Protein AF-A0A356B520-F1 (afdb_monomer_lite)

Foldseek 3Di:
DDPPDPCPVDPPPPDDPVNVVVVVVVVVVVVVVVVVVVVLVVVLVVLLVVLVVCCVPDVVSSVVSVVVSVVSVVVVVVVVVVVVVVVVVVD

Secondary structure (DSSP, 8-state):
------TTSSPPP---HHHHHHHHHHHHHHHHHHHHHHHHHHHHHHHHHHHHHHTTT-HHHHHHHHHHHHHHHHHHHHHHHHHHHHHHH--

Radius of gyration: 23.15 Å; chains: 1; bounding box: 36×31×68 Å

Sequence (91 aa):
MNTIYNFEAVQPPALSEKMLQIELKRRKTQRQTTLVAIAGVITQLCMLLISILLLPVNITLAIIGFAYVCVSLSGSSVIMIVFTQKRRSFV

Structure (mmCIF, N/CA/C/O backbone):
data_AF-A0A356B520-F1
#
_entry.id   AF-A0A356B520-F1
#
loop_
_atom_site.group_PDB
_atom_site.id
_atom_site.type_symbol
_atom_site.label_atom_id
_atom_site.label_alt_id
_atom_site.label_comp_id
_atom_site.label_asym_id
_atom_site.label_entity_id
_atom_site.label_seq_id
_atom_site.pdbx_PDB_ins_code
_atom_site.Cartn_x
_atom_site.Cartn_y
_atom_site.Cartn_z
_atom_site.occupancy
_atom_site.B_iso_or_equiv
_atom_site.auth_seq_id
_atom_site.auth_comp_id
_atom_site.auth_asym_id
_atom_site.auth_atom_id
_atom_site.pdbx_PDB_model_num
ATOM 1 N N . MET A 1 1 ? 3.790 24.096 40.839 1.00 40.25 1 MET A N 1
ATOM 2 C CA . MET A 1 1 ? 2.661 24.004 39.888 1.00 40.25 1 MET A CA 1
ATOM 3 C C . MET A 1 1 ? 1.697 22.969 40.447 1.00 40.25 1 MET A C 1
ATOM 5 O O . MET A 1 1 ? 2.007 21.790 40.391 1.00 40.25 1 MET A O 1
ATOM 9 N N . ASN A 1 2 ? 0.634 23.407 41.126 1.00 48.22 2 ASN A N 1
ATOM 10 C CA . ASN A 1 2 ? -0.258 22.520 41.877 1.00 48.22 2 ASN A CA 1
ATOM 11 C C . ASN A 1 2 ? -1.448 22.150 40.979 1.00 48.22 2 ASN A C 1
ATOM 13 O O . ASN A 1 2 ? -2.386 22.930 40.835 1.00 48.22 2 ASN A O 1
ATOM 17 N N . THR A 1 3 ? -1.377 21.011 40.294 1.00 59.28 3 THR A N 1
ATOM 18 C CA . THR A 1 3 ? -2.510 20.481 39.526 1.00 59.28 3 THR A CA 1
ATOM 19 C C . THR A 1 3 ? -3.514 19.865 40.492 1.00 59.28 3 THR A C 1
ATOM 21 O O . THR A 1 3 ? -3.293 18.769 41.003 1.00 59.28 3 THR A O 1
ATOM 24 N N . ILE A 1 4 ? -4.605 20.585 40.752 1.00 63.75 4 ILE A N 1
ATOM 25 C CA . ILE A 1 4 ? -5.746 20.121 41.547 1.00 63.75 4 ILE A CA 1
ATOM 26 C C . ILE A 1 4 ? -6.541 19.137 40.680 1.00 63.75 4 ILE A C 1
ATOM 28 O O . ILE A 1 4 ? -7.502 19.510 40.010 1.00 63.75 4 ILE A O 1
ATOM 32 N N . TYR A 1 5 ? -6.109 17.879 40.633 1.00 64.56 5 TYR A N 1
ATOM 33 C CA . TYR A 1 5 ? -6.937 16.810 40.083 1.00 64.56 5 TYR A CA 1
ATOM 34 C C . TYR A 1 5 ? -7.931 16.374 41.163 1.00 64.56 5 TYR A C 1
ATOM 36 O O . TYR A 1 5 ? -7.554 15.755 42.154 1.00 64.56 5 TYR A O 1
ATOM 44 N N . ASN A 1 6 ? -9.203 16.737 40.988 1.00 65.88 6 ASN A N 1
ATOM 45 C CA . ASN A 1 6 ? -10.287 16.302 41.863 1.00 65.88 6 ASN A CA 1
ATOM 46 C C . ASN A 1 6 ? -10.759 14.902 41.437 1.00 65.88 6 ASN A C 1
ATOM 48 O O . ASN A 1 6 ? -11.674 14.762 40.626 1.00 65.88 6 ASN A O 1
ATOM 52 N N . PHE A 1 7 ? -10.094 13.873 41.964 1.00 68.25 7 PHE A N 1
ATOM 53 C CA . PHE A 1 7 ? -10.431 12.466 41.717 1.00 68.25 7 PHE A CA 1
ATOM 54 C C . PHE A 1 7 ? -11.733 12.018 42.397 1.00 68.25 7 PHE A C 1
ATOM 56 O O . PHE A 1 7 ? -12.239 10.945 42.083 1.00 68.25 7 PHE A O 1
ATOM 63 N N . GLU A 1 8 ? -12.286 12.827 43.303 1.00 65.81 8 GLU A N 1
ATOM 64 C CA . GLU A 1 8 ? -13.525 12.510 44.022 1.00 65.81 8 GLU A CA 1
ATOM 65 C C . GLU A 1 8 ? -14.777 13.049 43.316 1.00 65.81 8 GLU A C 1
ATOM 67 O O . GLU A 1 8 ? -15.874 12.543 43.537 1.00 65.81 8 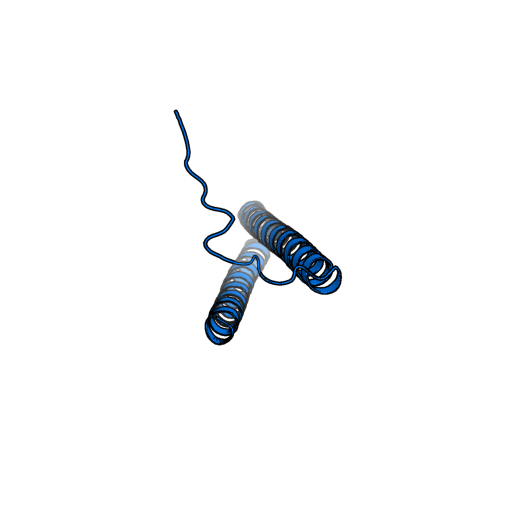GLU A O 1
ATOM 72 N N . ALA A 1 9 ? -14.632 14.032 42.419 1.00 68.75 9 ALA A N 1
ATOM 73 C CA . ALA A 1 9 ? -15.754 14.610 41.675 1.00 68.75 9 ALA A CA 1
ATOM 74 C C . ALA A 1 9 ? -16.357 13.661 40.625 1.00 68.75 9 ALA A C 1
ATOM 76 O O . ALA A 1 9 ? -17.497 13.857 40.205 1.00 68.75 9 ALA A O 1
ATOM 77 N N . VAL A 1 10 ? -15.603 12.656 40.169 1.00 65.56 10 VAL A N 1
ATOM 78 C CA . VAL A 1 10 ? -16.030 11.730 39.114 1.00 65.56 10 VAL A CA 1
ATOM 79 C C . VAL A 1 10 ? -15.563 10.326 39.470 1.00 65.56 10 VAL A C 1
ATOM 81 O O . VAL A 1 10 ? -14.363 10.062 39.509 1.00 65.56 10 VAL A O 1
ATOM 84 N N . GLN A 1 11 ? -16.502 9.403 39.688 1.00 64.94 11 GLN A N 1
ATOM 85 C CA . GLN A 1 11 ? -16.153 7.988 39.810 1.00 64.94 11 GLN A CA 1
ATOM 86 C C . GLN A 1 11 ? -15.535 7.514 38.485 1.00 64.94 11 GLN A C 1
ATOM 88 O O . GLN A 1 11 ? -16.170 7.666 37.434 1.00 64.94 11 GLN A O 1
ATOM 93 N N . PRO A 1 12 ? -14.309 6.959 38.495 1.00 67.31 12 PRO A N 1
ATOM 94 C CA . PRO A 1 12 ? -13.706 6.454 37.276 1.00 67.31 12 PRO A CA 1
ATOM 95 C C . PRO A 1 12 ? -14.586 5.327 36.715 1.00 67.31 12 PRO A C 1
ATOM 97 O O . PRO A 1 12 ? -15.089 4.502 37.485 1.00 67.31 12 PRO A O 1
ATOM 100 N N . PRO A 1 13 ? -14.796 5.269 35.388 1.00 69.12 13 PRO A N 1
ATOM 101 C CA . PRO A 1 13 ? -15.555 4.185 34.782 1.00 69.12 13 PRO A CA 1
ATOM 102 C C . PRO A 1 13 ? -14.921 2.849 35.178 1.00 69.12 13 PRO A C 1
ATOM 104 O O . PRO A 1 13 ? -13.695 2.729 35.185 1.00 69.12 13 PRO A O 1
ATOM 107 N N . ALA A 1 14 ? -15.746 1.856 35.518 1.00 71.25 14 ALA A N 1
ATOM 108 C CA . ALA A 1 14 ? -15.274 0.559 35.992 1.00 71.25 14 ALA A CA 1
ATOM 109 C C . ALA A 1 14 ? -14.336 -0.087 34.956 1.00 71.25 14 ALA A C 1
ATOM 111 O O . ALA A 1 14 ? -14.771 -0.617 33.931 1.00 71.25 14 ALA A O 1
ATOM 112 N N . LEU A 1 15 ? -13.029 -0.013 35.212 1.00 70.75 15 LEU A N 1
ATOM 113 C CA . LEU A 1 15 ? -12.005 -0.524 34.315 1.00 70.75 15 LEU A CA 1
ATOM 114 C C . LEU A 1 15 ? -11.928 -2.043 34.484 1.00 70.75 15 LEU A C 1
ATOM 116 O O . LEU A 1 15 ? -11.276 -2.552 35.391 1.00 70.75 15 LEU A O 1
ATOM 120 N N . SER A 1 16 ? -12.627 -2.778 33.622 1.00 81.56 16 SER A N 1
ATOM 121 C CA . SER A 1 16 ? -12.521 -4.238 33.597 1.00 81.56 16 SER A CA 1
ATOM 122 C C . SER A 1 16 ? -11.286 -4.689 32.815 1.00 81.56 16 SER A C 1
ATOM 124 O O . SER A 1 16 ? -10.895 -4.068 31.822 1.00 81.56 16 SER A O 1
ATOM 126 N N . GLU A 1 17 ? -10.712 -5.833 33.191 1.00 85.81 17 GLU A N 1
ATOM 127 C CA . GLU A 1 17 ? -9.638 -6.476 32.420 1.00 85.81 17 GLU A CA 1
ATOM 128 C C . GLU A 1 17 ? -10.051 -6.698 30.952 1.00 85.81 17 GLU A C 1
ATOM 130 O O . GLU A 1 17 ? -9.257 -6.514 30.029 1.00 85.81 17 GLU A O 1
ATOM 135 N N . LYS A 1 18 ? -11.337 -6.990 30.715 1.00 82.81 18 LYS A N 1
ATOM 136 C CA . LYS A 1 18 ? -11.905 -7.124 29.368 1.00 82.81 18 LYS A CA 1
ATOM 137 C C . LYS A 1 18 ? -11.752 -5.838 28.549 1.00 82.81 18 LYS A C 1
ATOM 139 O O . LYS A 1 18 ? -11.369 -5.918 27.384 1.00 82.81 18 LYS A O 1
ATOM 144 N N . MET A 1 19 ? -11.992 -4.661 29.135 1.00 82.69 19 MET A N 1
ATOM 145 C CA . MET A 1 19 ? -11.808 -3.374 28.444 1.00 82.69 19 MET A CA 1
ATOM 146 C C . MET A 1 19 ? -10.340 -3.125 28.078 1.00 82.69 19 MET A C 1
ATOM 148 O O . MET A 1 19 ? -10.050 -2.704 26.958 1.00 82.69 19 MET A O 1
ATOM 152 N N . LEU A 1 20 ? -9.407 -3.460 28.974 1.00 84.7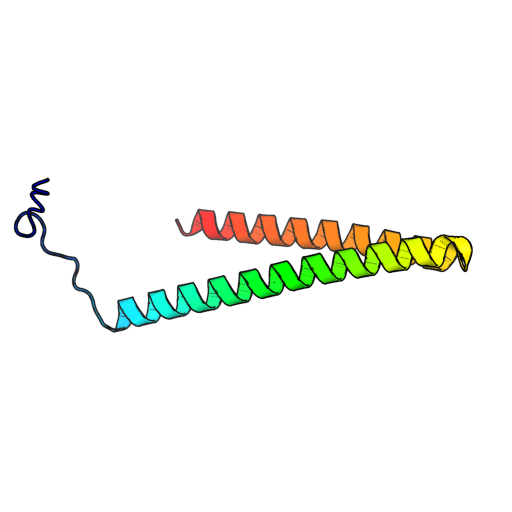5 20 LEU A N 1
ATOM 153 C CA . LEU A 1 20 ? -7.965 -3.387 28.708 1.00 84.75 20 LEU A CA 1
ATOM 154 C C . LEU A 1 20 ? -7.537 -4.320 27.566 1.00 84.75 20 LEU A C 1
ATOM 156 O O . LEU A 1 20 ? -6.800 -3.904 26.671 1.00 84.75 20 LEU A O 1
ATOM 160 N N . GLN A 1 21 ? -8.031 -5.561 27.547 1.00 86.69 21 GLN A N 1
ATOM 161 C CA . GLN A 1 21 ? -7.728 -6.512 26.475 1.00 86.69 21 GLN A CA 1
ATOM 162 C C . GLN A 1 21 ? -8.291 -6.067 25.117 1.00 86.69 21 GLN A C 1
ATOM 164 O O . GLN A 1 21 ? -7.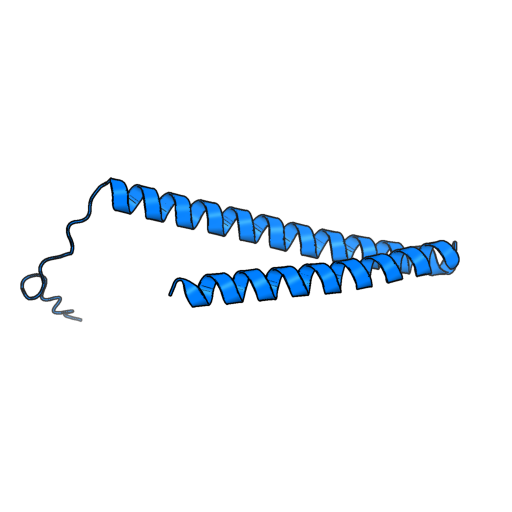625 -6.238 24.092 1.00 86.69 21 GLN A O 1
ATOM 169 N N . ILE A 1 22 ? -9.493 -5.479 25.090 1.00 86.31 22 ILE A N 1
ATOM 170 C CA . ILE A 1 22 ? -10.097 -4.925 23.869 1.00 86.31 22 ILE A CA 1
ATOM 171 C C . ILE A 1 22 ? -9.238 -3.780 23.324 1.00 86.31 22 ILE A C 1
ATOM 173 O O . ILE A 1 22 ? -8.916 -3.770 22.134 1.00 86.31 22 ILE A O 1
ATOM 177 N N . GLU A 1 23 ? -8.803 -2.854 24.179 1.00 85.88 23 GLU A N 1
ATOM 178 C CA . GLU A 1 23 ? -7.980 -1.719 23.752 1.00 85.88 23 GLU A CA 1
ATOM 179 C C . GLU A 1 23 ? -6.575 -2.163 23.306 1.00 85.88 23 GLU A C 1
ATOM 181 O O . GLU A 1 23 ? -6.059 -1.681 22.294 1.00 85.88 23 GLU A O 1
ATOM 186 N N . LEU A 1 24 ? -5.966 -3.144 23.982 1.00 86.56 24 LEU A N 1
ATOM 187 C CA . LEU A 1 24 ? -4.700 -3.743 23.544 1.00 86.56 24 LEU A CA 1
ATOM 188 C C . LEU A 1 24 ? -4.827 -4.412 22.171 1.00 86.56 24 LEU A C 1
ATOM 190 O O . LEU A 1 24 ? -3.977 -4.191 21.303 1.00 86.56 24 LEU A O 1
ATOM 194 N N . LYS A 1 25 ? -5.898 -5.183 21.941 1.00 87.69 25 LYS A N 1
ATOM 195 C CA . LYS A 1 25 ? -6.189 -5.769 20.623 1.00 87.69 25 LYS A CA 1
ATOM 196 C C . LYS A 1 25 ? -6.367 -4.676 19.573 1.00 87.69 25 LYS A C 1
ATOM 198 O O . LYS A 1 25 ? -5.728 -4.749 18.527 1.00 87.69 25 LYS A O 1
ATOM 203 N N . ARG A 1 26 ? -7.129 -3.621 19.877 1.00 85.19 26 ARG A N 1
ATOM 204 C CA . ARG A 1 26 ? -7.329 -2.468 18.986 1.00 85.19 26 ARG A CA 1
ATOM 205 C C . ARG A 1 26 ? -6.003 -1.827 18.578 1.00 85.19 26 ARG A C 1
ATOM 207 O O . ARG A 1 26 ? -5.767 -1.621 17.389 1.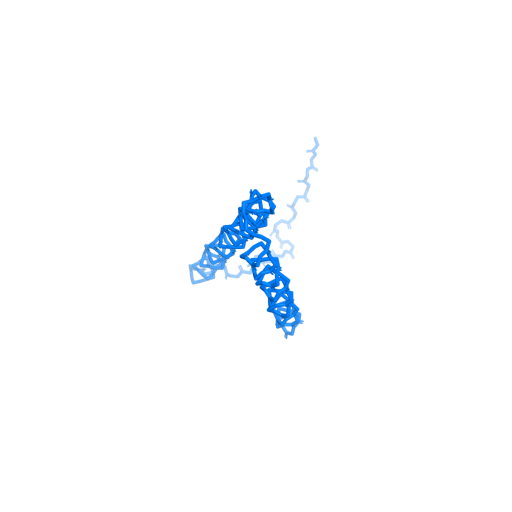00 85.19 26 ARG A O 1
ATOM 214 N N . ARG A 1 27 ? -5.112 -1.558 19.537 1.00 84.81 27 ARG A N 1
ATOM 215 C CA . ARG A 1 27 ? -3.781 -0.977 19.281 1.00 84.81 27 ARG A CA 1
ATOM 216 C C . ARG A 1 27 ? -2.887 -1.910 18.470 1.00 84.81 27 ARG A C 1
ATOM 218 O O . ARG A 1 27 ? -2.194 -1.448 17.564 1.00 84.81 27 ARG A O 1
ATOM 225 N N . LYS A 1 28 ? -2.911 -3.215 18.757 1.00 87.56 28 LYS A N 1
ATOM 226 C CA . LYS A 1 28 ? -2.151 -4.214 17.993 1.00 87.56 28 LYS A CA 1
ATOM 227 C C . LYS A 1 28 ? -2.616 -4.261 16.538 1.00 87.56 28 LYS A C 1
ATOM 229 O O . LYS A 1 28 ? -1.781 -4.174 15.642 1.00 87.56 28 LYS A O 1
ATOM 234 N N . THR A 1 29 ? -3.927 -4.313 16.307 1.00 84.88 29 THR A N 1
ATOM 235 C CA . THR A 1 29 ? -4.505 -4.286 14.960 1.00 84.88 29 THR A CA 1
ATOM 236 C C . THR A 1 29 ? -4.151 -2.992 14.236 1.00 84.88 29 THR A C 1
ATOM 238 O O . THR A 1 29 ? -3.714 -3.049 13.094 1.00 84.88 29 THR A O 1
ATOM 241 N N . GLN A 1 30 ? -4.238 -1.835 14.903 1.00 83.75 30 GLN A N 1
ATOM 242 C CA . GLN A 1 30 ? -3.836 -0.556 14.309 1.00 83.75 30 GLN A CA 1
ATOM 243 C C . GLN A 1 30 ? -2.369 -0.570 13.858 1.00 83.75 30 GLN A C 1
ATOM 245 O O . GLN A 1 30 ? -2.092 -0.247 12.705 1.00 83.75 30 GLN A O 1
ATOM 250 N N . ARG A 1 31 ? -1.441 -1.027 14.709 1.00 85.56 31 ARG A N 1
ATOM 251 C CA . ARG A 1 31 ? -0.011 -1.129 14.361 1.00 85.56 31 ARG A CA 1
ATOM 252 C C . ARG A 1 31 ? 0.253 -2.082 13.194 1.00 85.56 31 ARG A C 1
ATOM 254 O O . ARG A 1 31 ? 1.060 -1.781 12.319 1.00 85.56 31 ARG A O 1
ATOM 261 N N . GLN A 1 32 ? -0.432 -3.223 13.161 1.00 88.50 32 GLN A N 1
ATOM 262 C CA . GLN A 1 32 ? -0.315 -4.167 12.049 1.00 88.50 32 GLN A CA 1
ATOM 263 C C . GLN A 1 32 ? -0.837 -3.554 10.748 1.00 88.50 32 GLN A C 1
ATOM 265 O O . GLN A 1 32 ? -0.153 -3.616 9.732 1.00 88.50 32 GLN A O 1
ATOM 270 N N . THR A 1 33 ? -1.992 -2.883 10.783 1.00 87.88 33 THR A N 1
ATOM 271 C CA . THR A 1 33 ? -2.535 -2.213 9.595 1.00 87.88 33 THR A CA 1
ATOM 272 C C . THR A 1 33 ? -1.631 -1.088 9.095 1.00 87.88 33 THR A C 1
ATOM 274 O O . THR A 1 33 ? -1.453 -0.960 7.889 1.00 87.88 33 THR A O 1
ATOM 277 N N . THR A 1 34 ? -0.992 -0.322 9.989 1.00 87.12 34 THR A N 1
ATOM 278 C CA . THR A 1 34 ? -0.033 0.716 9.580 1.00 87.12 34 THR A CA 1
ATOM 279 C C . THR A 1 34 ? 1.219 0.117 8.948 1.00 87.12 34 THR A C 1
ATOM 281 O O . THR A 1 34 ? 1.694 0.645 7.950 1.00 87.12 34 THR A O 1
ATOM 284 N N . LEU A 1 35 ? 1.730 -1.003 9.473 1.00 92.38 35 LEU A N 1
ATOM 285 C CA . LEU A 1 35 ? 2.882 -1.694 8.883 1.00 92.38 35 LEU A CA 1
ATOM 286 C C . LEU A 1 35 ? 2.567 -2.222 7.481 1.00 92.38 35 LEU A C 1
ATOM 288 O O . LEU A 1 35 ? 3.363 -2.029 6.567 1.00 92.38 35 LEU A O 1
ATOM 292 N N . VAL A 1 36 ? 1.395 -2.833 7.297 1.00 91.88 36 VAL A N 1
ATOM 293 C CA . VAL A 1 36 ? 0.949 -3.321 5.982 1.00 91.88 36 VAL A CA 1
ATOM 294 C C . VAL A 1 36 ? 0.770 -2.164 4.999 1.00 91.88 36 VAL A C 1
ATOM 296 O O . VAL A 1 36 ? 1.201 -2.271 3.855 1.00 91.88 36 VAL A O 1
ATOM 299 N N . ALA A 1 37 ? 0.199 -1.038 5.439 1.00 90.06 37 ALA A N 1
ATOM 300 C CA . ALA A 1 37 ? 0.060 0.148 4.597 1.00 90.06 37 ALA A CA 1
ATOM 301 C C . ALA A 1 37 ? 1.426 0.690 4.141 1.00 90.06 37 ALA A C 1
ATOM 303 O O . ALA A 1 37 ? 1.616 0.953 2.956 1.00 90.06 37 ALA A O 1
ATOM 304 N N . ILE A 1 38 ? 2.396 0.793 5.056 1.00 92.38 38 ILE A N 1
ATOM 305 C CA . ILE A 1 38 ? 3.763 1.229 4.733 1.00 92.38 38 ILE A CA 1
ATOM 306 C C . ILE A 1 38 ? 4.424 0.256 3.750 1.00 92.38 38 ILE A C 1
ATOM 308 O O . ILE A 1 38 ? 4.990 0.690 2.749 1.00 92.38 38 ILE A O 1
ATOM 312 N N . ALA A 1 39 ? 4.316 -1.053 3.992 1.00 94.31 39 ALA A N 1
ATOM 313 C CA . ALA A 1 39 ? 4.862 -2.070 3.097 1.00 94.31 39 ALA A CA 1
ATOM 314 C C . ALA A 1 39 ? 4.256 -1.978 1.685 1.00 94.31 39 ALA A C 1
ATOM 316 O O . ALA A 1 39 ? 4.985 -2.065 0.696 1.00 94.31 39 ALA A O 1
ATOM 317 N N . GLY A 1 40 ? 2.945 -1.736 1.583 1.00 92.69 40 GLY A N 1
ATOM 318 C CA . GLY A 1 40 ? 2.263 -1.503 0.309 1.00 92.69 40 GLY A CA 1
ATOM 319 C C . GLY A 1 40 ? 2.827 -0.297 -0.444 1.00 92.69 40 GLY A C 1
ATOM 320 O O . GLY A 1 40 ? 3.188 -0.422 -1.611 1.00 92.69 40 GLY A O 1
ATOM 321 N N . VAL A 1 41 ? 2.997 0.844 0.235 1.00 92.19 41 VAL A N 1
ATOM 322 C CA . VAL A 1 41 ? 3.572 2.064 -0.365 1.00 92.19 41 VAL A CA 1
ATOM 323 C C . VAL A 1 41 ? 5.002 1.832 -0.859 1.00 92.19 41 VAL A C 1
ATOM 325 O O . VAL A 1 41 ? 5.329 2.217 -1.981 1.00 92.19 41 VAL A O 1
ATOM 328 N N . ILE A 1 42 ? 5.843 1.168 -0.059 1.00 95.81 42 ILE A N 1
ATOM 329 C CA . ILE A 1 42 ? 7.221 0.832 -0.452 1.00 95.81 42 ILE A CA 1
ATOM 330 C C . ILE A 1 42 ? 7.217 -0.064 -1.694 1.00 95.81 42 ILE A C 1
ATOM 332 O O . ILE A 1 42 ? 7.953 0.193 -2.643 1.00 95.81 42 ILE A O 1
ATOM 336 N N . THR A 1 43 ? 6.348 -1.076 -1.724 1.00 94.12 43 THR A N 1
ATOM 337 C CA . THR A 1 43 ? 6.231 -1.994 -2.866 1.00 94.12 43 THR A CA 1
ATOM 338 C C . THR A 1 43 ? 5.812 -1.251 -4.135 1.00 94.12 43 THR A C 1
ATOM 340 O O . THR A 1 43 ? 6.401 -1.456 -5.197 1.00 94.12 43 THR A O 1
ATOM 343 N N . GLN A 1 44 ? 4.847 -0.334 -4.023 1.00 93.88 44 GLN A N 1
ATOM 344 C CA . GLN A 1 44 ? 4.394 0.505 -5.133 1.00 93.88 44 GLN A CA 1
ATOM 345 C C . GLN A 1 44 ? 5.534 1.369 -5.690 1.00 93.88 44 GLN A C 1
ATOM 347 O O . GLN A 1 44 ? 5.707 1.468 -6.905 1.00 93.88 44 GLN A O 1
ATOM 352 N N . LEU A 1 45 ? 6.334 1.963 -4.797 1.00 95.00 45 LEU A N 1
ATOM 353 C CA . LEU A 1 45 ? 7.484 2.788 -5.157 1.00 95.00 45 LEU A CA 1
ATOM 354 C C . LEU A 1 45 ? 8.564 1.965 -5.867 1.00 95.00 45 LEU A C 1
ATOM 356 O O . LEU A 1 45 ? 9.058 2.381 -6.913 1.00 95.00 45 LEU A O 1
ATOM 360 N N . CYS A 1 46 ? 8.895 0.781 -5.349 1.00 95.50 46 CYS A N 1
ATOM 361 C CA . CYS A 1 46 ? 9.832 -0.132 -6.001 1.00 95.50 46 CYS A CA 1
ATOM 362 C C . CYS A 1 46 ? 9.366 -0.494 -7.416 1.00 95.50 46 CYS A C 1
ATOM 364 O O . CYS A 1 46 ? 10.158 -0.461 -8.353 1.00 95.50 46 CYS A O 1
ATOM 366 N N . MET A 1 47 ? 8.079 -0.787 -7.592 1.00 93.19 47 MET A N 1
ATOM 367 C CA . MET A 1 47 ? 7.525 -1.178 -8.889 1.00 93.19 47 MET A CA 1
ATOM 368 C C . MET A 1 47 ? 7.533 -0.028 -9.905 1.00 93.19 47 MET A C 1
ATOM 370 O O . MET A 1 47 ? 7.825 -0.236 -11.086 1.00 93.19 47 MET A O 1
ATOM 374 N N . LEU A 1 48 ? 7.289 1.200 -9.440 1.00 94.31 48 LEU A N 1
ATOM 375 C CA . LEU A 1 48 ? 7.431 2.409 -10.247 1.00 94.31 48 LEU A CA 1
ATOM 376 C C . LEU A 1 48 ? 8.889 2.621 -10.685 1.00 94.31 48 LEU A C 1
ATOM 378 O O . LEU A 1 48 ? 9.144 2.839 -11.867 1.00 94.31 48 LEU A O 1
ATOM 382 N N . LEU A 1 49 ? 9.847 2.488 -9.762 1.00 95.25 49 LEU A N 1
ATOM 383 C CA . LEU A 1 49 ? 11.276 2.605 -10.071 1.00 95.25 49 LEU A CA 1
ATOM 384 C C . LEU A 1 49 ? 11.737 1.546 -11.079 1.00 95.25 49 LEU A C 1
ATOM 386 O O . LEU A 1 49 ? 12.449 1.878 -12.022 1.00 95.25 49 LEU A O 1
ATOM 390 N N . ILE A 1 50 ? 11.292 0.295 -10.924 1.00 93.75 50 ILE A N 1
ATOM 391 C CA . ILE A 1 50 ? 11.576 -0.786 -11.880 1.00 93.75 50 ILE A CA 1
ATOM 392 C C . ILE A 1 50 ? 11.024 -0.434 -13.264 1.00 93.75 50 ILE A C 1
ATOM 394 O O . ILE A 1 50 ? 11.725 -0.586 -14.260 1.00 93.75 50 ILE A O 1
ATOM 398 N N . SER A 1 51 ? 9.796 0.082 -13.336 1.00 92.06 51 SER A N 1
ATOM 399 C CA . SER A 1 51 ? 9.174 0.465 -14.610 1.00 92.06 51 SER A CA 1
ATOM 400 C C . SER A 1 51 ? 9.959 1.577 -15.317 1.00 92.06 51 SER A C 1
ATOM 402 O O . SER A 1 51 ? 10.164 1.510 -16.526 1.00 92.06 51 SER A O 1
ATOM 404 N N . ILE A 1 52 ? 10.460 2.562 -14.564 1.00 92.19 52 ILE A N 1
ATOM 405 C CA . ILE A 1 52 ? 11.322 3.633 -15.091 1.00 92.19 52 ILE A CA 1
ATOM 406 C C . ILE A 1 52 ? 12.664 3.067 -15.568 1.00 92.19 52 ILE A C 1
ATOM 408 O O . ILE A 1 52 ? 13.129 3.414 -16.652 1.00 92.19 52 ILE A O 1
ATOM 412 N N . LEU A 1 53 ? 13.272 2.166 -14.793 1.00 94.00 53 LEU A N 1
ATOM 413 C CA . LEU A 1 53 ? 14.541 1.530 -15.146 1.00 94.00 53 LEU A CA 1
ATOM 414 C C . LEU A 1 53 ? 14.434 0.668 -16.415 1.00 94.00 53 LEU A C 1
ATOM 416 O O . LEU A 1 53 ? 15.409 0.544 -17.153 1.00 94.00 53 LEU A O 1
ATOM 420 N N . LEU A 1 54 ? 13.260 0.090 -16.687 1.00 93.12 54 LEU A N 1
ATOM 421 C CA . LEU A 1 54 ? 13.003 -0.710 -17.887 1.00 93.12 54 LEU A CA 1
ATOM 422 C C . LEU A 1 54 ? 12.746 0.124 -19.147 1.00 93.12 54 LEU A C 1
ATOM 424 O O . LEU A 1 54 ? 12.834 -0.427 -20.244 1.00 93.12 54 LEU A O 1
ATOM 428 N N . LEU A 1 55 ? 12.466 1.424 -19.021 1.00 90.00 55 LEU A N 1
ATOM 429 C CA . LEU A 1 55 ? 12.171 2.314 -20.146 1.00 90.00 55 LEU A CA 1
ATOM 430 C C . LEU A 1 55 ? 13.221 2.259 -21.282 1.00 90.00 55 LEU A C 1
ATOM 432 O O . LEU A 1 55 ? 12.807 2.133 -22.434 1.00 90.00 55 LEU A O 1
ATOM 436 N N . PRO A 1 56 ? 14.547 2.293 -21.013 1.00 90.44 56 PRO A N 1
ATOM 437 C CA . PRO A 1 56 ? 15.563 2.182 -22.063 1.00 90.44 56 PRO A CA 1
ATOM 438 C C . PRO A 1 56 ? 15.765 0.758 -22.609 1.00 90.44 56 PRO A C 1
ATOM 440 O O . PRO A 1 56 ? 16.349 0.608 -23.677 1.00 90.44 56 PRO A O 1
ATOM 443 N N . VAL A 1 57 ? 15.328 -0.286 -21.894 1.00 92.44 57 VAL A N 1
ATOM 444 C CA . VAL A 1 57 ? 15.565 -1.690 -22.280 1.00 92.44 57 VAL A CA 1
ATOM 445 C C . VAL A 1 57 ? 14.392 -2.247 -23.081 1.00 92.44 57 VAL A C 1
ATOM 447 O O . VAL A 1 57 ? 14.582 -2.857 -24.130 1.00 92.44 57 VAL A O 1
ATOM 450 N N . ASN A 1 58 ? 13.167 -2.062 -22.586 1.00 90.06 58 ASN A N 1
ATOM 451 C CA . ASN A 1 58 ? 11.956 -2.538 -23.241 1.00 90.06 58 ASN A CA 1
ATOM 452 C C . ASN A 1 58 ? 10.750 -1.676 -22.846 1.00 90.06 58 ASN A C 1
ATOM 454 O O . ASN A 1 58 ? 10.154 -1.841 -21.778 1.00 90.06 58 ASN A O 1
ATOM 458 N N . ILE A 1 59 ? 10.362 -0.791 -23.764 1.00 92.50 59 ILE A N 1
ATOM 459 C CA . ILE A 1 59 ? 9.264 0.169 -23.590 1.00 92.50 59 ILE A CA 1
ATOM 460 C C . ILE A 1 59 ? 7.934 -0.531 -23.283 1.00 92.50 59 ILE A C 1
ATOM 462 O O . ILE A 1 59 ? 7.168 -0.059 -22.447 1.00 92.50 59 ILE A O 1
ATOM 466 N N . THR A 1 60 ? 7.662 -1.680 -23.903 1.00 92.19 60 THR A N 1
ATOM 467 C CA . THR A 1 60 ? 6.398 -2.413 -23.720 1.00 92.19 60 THR A CA 1
ATOM 468 C C . THR A 1 60 ? 6.211 -2.857 -22.269 1.00 92.19 60 THR A C 1
ATOM 470 O O . THR A 1 60 ? 5.151 -2.649 -21.682 1.00 92.19 60 THR A O 1
ATOM 473 N N . LEU A 1 61 ? 7.264 -3.419 -21.666 1.00 90.75 61 LEU A N 1
ATOM 474 C CA . LEU A 1 61 ? 7.255 -3.838 -20.261 1.00 90.75 61 LEU A CA 1
ATOM 475 C C . LEU A 1 61 ? 7.154 -2.637 -19.314 1.00 90.75 61 LEU A C 1
ATOM 477 O O . LEU A 1 61 ? 6.437 -2.711 -18.317 1.00 90.75 61 LEU A O 1
ATOM 481 N N . ALA A 1 62 ? 7.816 -1.525 -19.644 1.00 92.25 62 ALA A N 1
ATOM 482 C CA . ALA A 1 62 ? 7.732 -0.293 -18.864 1.00 92.25 62 ALA A CA 1
ATOM 483 C C . ALA A 1 62 ? 6.300 0.273 -18.834 1.00 92.25 62 ALA A C 1
ATOM 485 O O . ALA A 1 62 ? 5.807 0.638 -17.767 1.00 92.25 62 ALA A O 1
ATOM 486 N N . ILE A 1 63 ? 5.600 0.283 -19.976 1.00 93.62 63 ILE A N 1
ATOM 487 C CA . ILE A 1 63 ? 4.203 0.738 -20.072 1.00 93.62 63 ILE A CA 1
ATOM 488 C C . ILE A 1 63 ? 3.274 -0.164 -19.254 1.00 93.62 63 ILE A C 1
ATOM 490 O O . ILE A 1 63 ? 2.437 0.342 -18.507 1.00 93.62 63 ILE A O 1
ATOM 494 N N . ILE A 1 64 ? 3.430 -1.489 -19.352 1.00 94.19 64 ILE A N 1
ATOM 495 C CA . ILE A 1 64 ? 2.622 -2.445 -18.576 1.00 94.19 64 ILE A CA 1
ATOM 496 C C . ILE A 1 64 ? 2.843 -2.240 -17.071 1.00 94.19 64 ILE A C 1
ATOM 498 O O . ILE A 1 64 ? 1.876 -2.189 -16.309 1.00 94.19 64 ILE A O 1
ATOM 502 N N . GLY A 1 65 ? 4.098 -2.075 -16.642 1.00 92.06 65 GLY A N 1
ATOM 503 C CA . GLY A 1 65 ? 4.437 -1.802 -15.246 1.00 92.06 65 GLY A CA 1
ATOM 504 C C . GLY A 1 65 ? 3.833 -0.489 -14.744 1.00 92.06 65 GLY A C 1
ATOM 505 O O . GLY A 1 65 ? 3.231 -0.450 -13.669 1.00 92.06 65 GLY A O 1
ATOM 506 N N . PHE A 1 66 ? 3.894 0.568 -15.556 1.00 92.38 66 PHE A N 1
ATOM 507 C CA . PHE A 1 66 ? 3.292 1.856 -15.222 1.00 92.38 66 PHE A CA 1
ATOM 508 C C . PHE A 1 66 ? 1.762 1.765 -15.112 1.00 92.38 66 PHE A C 1
ATOM 510 O O . PHE A 1 66 ? 1.177 2.241 -14.138 1.00 92.38 66 PHE A O 1
ATOM 517 N N . ALA A 1 67 ? 1.112 1.083 -16.060 1.00 94.75 67 ALA A N 1
ATOM 518 C CA . ALA A 1 67 ? -0.328 0.843 -16.031 1.00 94.75 67 ALA A CA 1
ATOM 519 C C . ALA A 1 67 ? -0.749 0.056 -14.779 1.00 94.75 67 ALA A C 1
ATOM 521 O O . ALA A 1 67 ? -1.724 0.421 -14.118 1.00 94.75 67 ALA A O 1
ATOM 522 N N . TYR A 1 68 ? 0.013 -0.975 -14.402 1.00 93.62 68 TYR A N 1
ATOM 523 C CA . TYR A 1 68 ? -0.223 -1.726 -13.170 1.00 93.62 68 TYR A CA 1
ATOM 524 C C . TYR A 1 68 ? -0.146 -0.828 -11.929 1.00 93.62 68 TYR A C 1
ATOM 526 O O . TYR A 1 68 ? -1.025 -0.886 -11.067 1.00 93.62 68 TYR A O 1
ATOM 534 N N . VAL A 1 69 ? 0.869 0.039 -11.843 1.00 94.31 69 VAL A N 1
ATOM 535 C CA . VAL A 1 69 ? 1.018 0.979 -10.722 1.00 94.31 69 VAL A CA 1
ATOM 536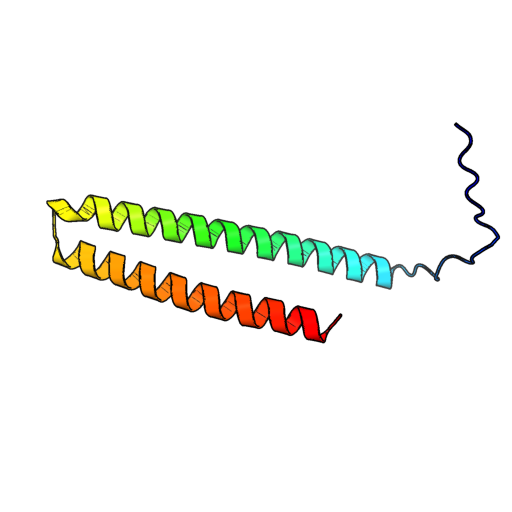 C C . VAL A 1 69 ? -0.193 1.911 -10.627 1.00 94.31 69 VAL A C 1
ATOM 538 O O . VAL A 1 69 ? -0.717 2.095 -9.526 1.00 94.31 69 VAL A O 1
ATOM 541 N N . CYS A 1 70 ? -0.695 2.430 -11.753 1.00 93.38 70 CYS A N 1
ATOM 542 C CA . CYS A 1 70 ? -1.901 3.263 -11.792 1.00 93.38 70 CYS A CA 1
ATOM 543 C C . CYS A 1 70 ? -3.150 2.522 -11.289 1.00 93.38 70 CYS A C 1
ATOM 545 O O . CYS A 1 70 ? -3.896 3.066 -10.472 1.00 93.38 70 CYS A O 1
ATOM 547 N N . VAL A 1 71 ? -3.365 1.279 -11.733 1.00 94.56 71 VAL A N 1
ATOM 548 C CA . VAL A 1 71 ? -4.503 0.449 -11.295 1.00 94.56 71 VAL A CA 1
ATOM 549 C C . VAL A 1 71 ? -4.395 0.098 -9.809 1.00 94.56 71 VAL A C 1
ATOM 551 O O . VAL A 1 71 ? -5.377 0.167 -9.071 1.00 94.56 71 VAL A O 1
ATOM 554 N N . SER A 1 72 ? -3.196 -0.228 -9.330 1.00 92.88 72 SER A N 1
ATOM 555 C CA . SER A 1 72 ? -2.974 -0.512 -7.911 1.00 92.88 72 SER A CA 1
ATOM 556 C C . SER A 1 72 ? -3.213 0.732 -7.038 1.00 92.88 72 SER A C 1
ATOM 558 O O . SER A 1 72 ? -3.767 0.635 -5.940 1.00 92.88 72 SER A O 1
ATOM 560 N N . LEU A 1 73 ? -2.835 1.924 -7.517 1.00 92.94 73 LEU A N 1
ATOM 561 C CA . LEU A 1 73 ? -3.047 3.199 -6.814 1.00 92.94 73 LEU A CA 1
ATOM 562 C C . LEU A 1 73 ? -4.535 3.537 -6.697 1.00 92.94 73 LEU A C 1
ATOM 564 O O . LEU A 1 73 ? -4.998 3.920 -5.618 1.00 92.94 73 LEU A O 1
ATOM 568 N N . SER A 1 74 ? -5.295 3.368 -7.782 1.00 92.25 74 SER A N 1
ATOM 569 C CA . SER A 1 74 ? -6.739 3.607 -7.766 1.00 92.25 74 SER A CA 1
ATOM 570 C C . SER A 1 74 ? -7.452 2.609 -6.851 1.00 92.25 74 SER A C 1
ATOM 572 O O . SER A 1 74 ? -8.233 3.027 -5.994 1.00 92.25 74 SER A O 1
ATOM 574 N N . GLY A 1 75 ? -7.106 1.319 -6.929 1.00 90.12 75 GLY A N 1
ATOM 575 C CA . GLY A 1 75 ? -7.645 0.283 -6.043 1.00 90.12 75 GLY A CA 1
ATOM 576 C C . GLY A 1 75 ? -7.361 0.560 -4.564 1.00 90.12 75 GLY A C 1
ATOM 577 O O . GLY A 1 75 ? -8.271 0.524 -3.732 1.00 90.12 75 GLY A O 1
ATOM 578 N N . SER A 1 76 ? -6.121 0.931 -4.234 1.00 88.00 76 SER A N 1
ATOM 579 C CA . SER A 1 76 ? -5.724 1.282 -2.863 1.00 88.00 76 SER A CA 1
ATOM 580 C C . SER A 1 76 ? -6.490 2.495 -2.325 1.00 88.00 76 SER A C 1
ATOM 582 O O . SER A 1 76 ? -6.905 2.507 -1.164 1.00 88.00 76 SER A O 1
ATOM 584 N N . SER A 1 77 ? -6.739 3.493 -3.176 1.00 85.81 77 SER A N 1
ATOM 585 C CA . SER A 1 77 ? -7.493 4.697 -2.807 1.00 85.81 77 SER A CA 1
ATOM 586 C C . SER A 1 77 ? -8.953 4.377 -2.476 1.00 85.81 77 SER A C 1
ATOM 588 O O . SER A 1 77 ? -9.473 4.848 -1.464 1.00 85.81 77 SER A O 1
ATOM 590 N N . VAL A 1 78 ? -9.601 3.517 -3.270 1.00 90.25 78 VAL A N 1
ATOM 591 C CA . VAL A 1 78 ? -10.980 3.065 -3.014 1.00 90.25 78 VAL A CA 1
ATOM 592 C C . VAL A 1 78 ? -11.072 2.335 -1.674 1.00 90.25 78 VAL A C 1
ATOM 594 O O . VAL A 1 78 ? -11.951 2.636 -0.864 1.00 90.25 78 VAL A O 1
ATOM 597 N N . ILE A 1 79 ? -10.133 1.425 -1.393 1.00 86.38 79 ILE A N 1
ATOM 598 C CA . ILE A 1 79 ? -10.089 0.691 -0.120 1.00 86.38 79 ILE A CA 1
ATOM 599 C C . ILE A 1 79 ? -9.933 1.663 1.057 1.00 86.38 79 ILE A C 1
ATOM 601 O O . ILE A 1 79 ? -10.620 1.520 2.072 1.00 86.38 79 ILE A O 1
ATOM 605 N N . MET A 1 80 ? -9.077 2.680 0.923 1.00 86.31 80 MET A N 1
ATOM 606 C CA . MET A 1 80 ? -8.879 3.689 1.964 1.00 86.31 80 MET A CA 1
ATOM 607 C C . MET A 1 80 ? -10.150 4.509 2.236 1.00 86.31 80 MET A C 1
ATOM 609 O O . MET A 1 80 ? -10.496 4.736 3.399 1.00 86.31 80 MET A O 1
ATOM 613 N N . ILE A 1 81 ? -10.888 4.906 1.195 1.00 85.25 81 ILE A N 1
ATOM 614 C CA . ILE A 1 81 ? -12.171 5.615 1.335 1.00 85.25 81 ILE A CA 1
ATOM 615 C C . ILE A 1 81 ? -13.199 4.738 2.063 1.00 85.25 81 ILE A C 1
ATOM 617 O O . ILE A 1 81 ? -13.802 5.177 3.040 1.00 85.25 81 ILE A O 1
ATOM 621 N N . VAL A 1 82 ? -13.348 3.470 1.668 1.00 86.44 82 VAL A N 1
ATOM 622 C CA . VAL A 1 82 ? -14.284 2.544 2.332 1.00 86.44 82 VAL A CA 1
ATOM 623 C C . VAL A 1 82 ? -13.908 2.337 3.802 1.00 86.44 82 VAL A C 1
ATOM 625 O O . VAL A 1 82 ? -14.776 2.337 4.677 1.00 86.44 82 VAL A O 1
ATOM 628 N N . PHE A 1 83 ? -12.616 2.202 4.111 1.00 82.12 83 PHE A N 1
ATOM 629 C CA . PHE A 1 83 ? -12.154 1.987 5.482 1.00 82.12 83 PHE A CA 1
ATOM 630 C C . PHE A 1 83 ? -12.372 3.217 6.375 1.00 82.12 83 PHE A C 1
ATOM 632 O O . PHE A 1 83 ? -12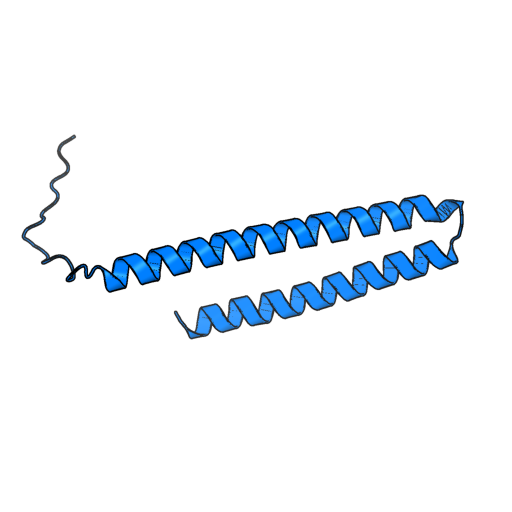.797 3.092 7.527 1.00 82.12 83 PHE A O 1
ATOM 639 N N . THR A 1 84 ? -12.116 4.414 5.843 1.00 82.00 84 THR A N 1
ATOM 640 C CA . THR A 1 84 ? -12.348 5.680 6.555 1.00 82.00 84 THR A CA 1
ATOM 641 C C . THR A 1 84 ? -13.838 5.954 6.757 1.00 82.00 84 THR A C 1
ATOM 643 O O . THR A 1 84 ? -14.237 6.333 7.859 1.00 82.00 84 THR A O 1
ATOM 646 N N . GLN A 1 85 ? -14.678 5.674 5.757 1.00 80.19 85 GLN A N 1
ATOM 647 C CA . GLN A 1 85 ? -16.131 5.813 5.858 1.00 80.19 85 GLN A CA 1
ATOM 648 C C . GLN A 1 85 ? -16.729 4.820 6.863 1.00 80.19 85 GLN A C 1
ATOM 650 O O . GLN A 1 85 ? -17.527 5.212 7.714 1.00 80.19 85 GLN A O 1
ATOM 655 N N . LYS A 1 86 ? -16.279 3.557 6.846 1.00 72.75 86 LYS A N 1
ATOM 656 C CA . LYS A 1 86 ? -16.690 2.549 7.832 1.00 72.75 86 LYS A CA 1
ATOM 657 C C . LYS A 1 86 ? -16.297 2.967 9.247 1.00 72.75 86 LYS A C 1
ATOM 659 O O . LYS A 1 86 ? -17.118 2.862 10.146 1.00 72.75 86 LYS A O 1
ATOM 664 N N . ARG A 1 87 ? -15.090 3.511 9.455 1.00 64.94 87 ARG A N 1
ATOM 665 C CA . ARG A 1 87 ? -14.697 4.071 10.762 1.00 64.94 87 ARG A CA 1
ATOM 666 C C . ARG A 1 87 ? -15.618 5.200 11.222 1.00 64.94 87 ARG A C 1
ATOM 668 O O . ARG A 1 87 ? -15.942 5.237 12.399 1.00 64.94 87 ARG A O 1
ATOM 675 N N . ARG A 1 88 ? -16.036 6.090 10.319 1.00 62.34 88 ARG A N 1
ATOM 676 C CA . ARG A 1 88 ? -16.904 7.235 10.639 1.00 62.34 88 ARG A CA 1
ATOM 677 C C . ARG A 1 88 ? -18.335 6.830 11.007 1.00 62.34 88 ARG A C 1
ATOM 679 O O . ARG A 1 88 ? -18.991 7.576 11.705 1.00 62.34 88 ARG A O 1
ATOM 686 N N . SER A 1 89 ? -18.798 5.663 10.556 1.00 59.19 89 SER A N 1
ATOM 687 C CA . SER A 1 89 ? -20.106 5.103 10.931 1.00 59.19 89 SER A CA 1
ATOM 688 C C . SER A 1 89 ? -20.119 4.425 12.310 1.00 59.19 89 SER A C 1
ATOM 690 O O . SER A 1 89 ? -21.197 4.119 12.809 1.00 59.19 89 SER A O 1
ATOM 692 N N . PHE A 1 90 ? -18.950 4.128 12.890 1.00 48.72 90 PHE A N 1
ATOM 693 C CA . PHE A 1 90 ? -18.806 3.496 14.211 1.00 48.72 90 PHE A CA 1
ATOM 694 C C . PHE A 1 90 ? -18.393 4.485 15.319 1.00 48.72 90 PHE A C 1
ATOM 696 O O . PHE A 1 90 ? -18.237 4.062 16.465 1.00 48.72 90 PHE A O 1
ATOM 703 N N . VAL A 1 91 ? -18.171 5.760 14.977 1.00 45.75 91 VAL A N 1
ATOM 704 C CA . VAL A 1 91 ? -17.899 6.875 15.904 1.00 45.75 91 VAL A CA 1
ATOM 705 C C . VAL A 1 91 ? -19.153 7.724 15.994 1.00 45.75 91 VAL A C 1
ATOM 707 O O . VAL A 1 91 ? -19.516 8.081 17.131 1.00 45.75 91 VAL A O 1
#

pLDDT: mean 83.47, std 12.88, range [40.25, 95.81]